Protein AF-A0A843BY77-F1 (afdb_monomer_lite)

Radius of gyration: 16.99 Å; chains: 1; bounding box: 35×28×49 Å

Sequence (107 aa):
MNENEYVQHFTELVELEREEQMRLHEEEMRRLSGREREEKGRAFLKMKGKSQDLGLGGKHLVRFRKQNADLTLPDSEIEVGDLVLVSKAGTAPWDDDNPTGTVAEKT

Secondary structure (DSSP, 8-state):
--HHHHHHHHHHHHHHHHHHHHHHHHHHHHHS-HHHHHHTTS---SEEEEEEEE-GGGPEEEEEEESSTTPPPPP-S--TT-EEE-PPTTS-TT-TTSPEEE-----

Structure (mmCIF, N/CA/C/O backbone):
data_AF-A0A843BY77-F1
#
_entry.id   AF-A0A843BY77-F1
#
loop_
_atom_site.group_PDB
_atom_site.id
_atom_site.type_symbol
_atom_site.label_atom_id
_atom_site.label_alt_id
_atom_site.label_comp_id
_atom_site.label_asym_id
_atom_site.label_entity_id
_atom_site.label_seq_id
_atom_site.pdbx_PDB_ins_code
_atom_site.Cartn_x
_atom_site.Cartn_y
_atom_site.Cartn_z
_atom_site.occupancy
_atom_site.B_iso_or_equiv
_atom_site.auth_seq_id
_atom_site.auth_comp_id
_atom_site.auth_asym_id
_atom_site.auth_atom_id
_atom_site.pdbx_PDB_model_num
ATOM 1 N N . MET A 1 1 ? -17.124 0.559 33.562 1.00 71.38 1 MET A N 1
ATOM 2 C CA . MET A 1 1 ? -17.334 0.770 32.124 1.00 71.38 1 MET A CA 1
ATOM 3 C C . MET A 1 1 ? -18.431 -0.185 31.699 1.00 71.38 1 MET A C 1
ATOM 5 O O . MET A 1 1 ? -18.275 -1.382 31.926 1.00 71.38 1 MET A O 1
ATOM 9 N N . ASN A 1 2 ? -19.566 0.326 31.233 1.00 92.44 2 ASN A N 1
ATOM 10 C CA . ASN A 1 2 ? -20.596 -0.516 30.618 1.00 92.44 2 ASN A CA 1
ATOM 11 C C . ASN A 1 2 ? -20.206 -0.859 29.164 1.00 92.44 2 ASN A C 1
ATOM 13 O O . ASN A 1 2 ? -19.242 -0.308 28.637 1.00 92.44 2 ASN A O 1
ATOM 17 N N . GLU A 1 3 ? -20.925 -1.784 28.529 1.00 94.50 3 GLU A N 1
ATOM 18 C CA . GLU A 1 3 ? -20.608 -2.247 27.169 1.00 94.50 3 GLU A CA 1
ATOM 19 C C . GLU A 1 3 ? -20.586 -1.104 26.140 1.00 94.50 3 GLU A C 1
ATOM 21 O O . GLU A 1 3 ? -19.666 -1.024 25.333 1.00 94.50 3 GLU A O 1
ATOM 26 N N . ASN A 1 4 ? -21.527 -0.160 26.224 1.00 95.44 4 ASN A N 1
ATOM 27 C CA . ASN A 1 4 ? -21.575 0.985 25.313 1.00 95.44 4 ASN A CA 1
ATOM 28 C C . ASN A 1 4 ? -20.396 1.944 25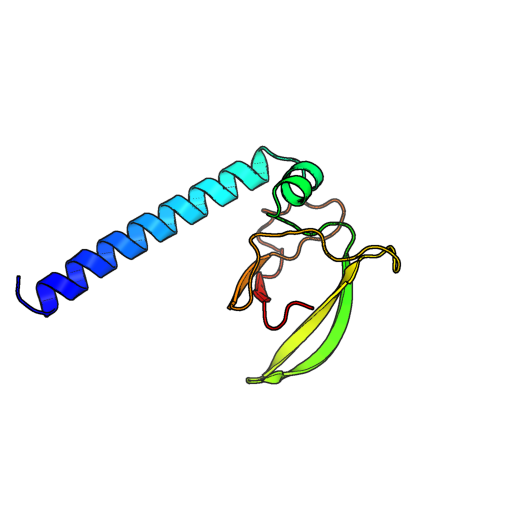.520 1.00 95.44 4 ASN A C 1
ATOM 30 O O . ASN A 1 4 ? -19.802 2.396 24.547 1.00 95.44 4 ASN A O 1
ATOM 34 N N . GLU A 1 5 ? -20.028 2.229 26.772 1.00 95.75 5 GLU A N 1
ATOM 35 C CA . GLU A 1 5 ? -18.851 3.043 27.107 1.00 95.75 5 GLU A CA 1
ATOM 36 C C . GLU A 1 5 ? -17.558 2.384 26.613 1.00 95.75 5 GLU A C 1
ATOM 38 O O . GLU A 1 5 ? -16.665 3.074 26.130 1.00 95.75 5 GLU A O 1
ATOM 43 N N . TYR A 1 6 ? -17.465 1.053 26.703 1.00 97.06 6 TYR A N 1
ATOM 44 C CA . TYR A 1 6 ? -16.333 0.288 26.184 1.00 97.06 6 TYR A CA 1
ATOM 45 C C . TYR A 1 6 ? -16.240 0.402 24.665 1.00 97.06 6 TYR A C 1
ATOM 47 O O . TYR A 1 6 ? -15.198 0.793 24.139 1.00 97.06 6 TYR A O 1
ATOM 55 N N . VAL A 1 7 ? -17.337 0.107 23.962 1.00 97.12 7 VAL A N 1
ATOM 56 C CA . VAL A 1 7 ? -17.382 0.169 22.497 1.00 97.12 7 VAL A CA 1
ATOM 57 C C . VAL A 1 7 ? -17.056 1.576 22.014 1.00 97.12 7 VAL A C 1
ATOM 59 O O . VAL A 1 7 ? -16.223 1.724 21.124 1.00 97.12 7 VAL A O 1
ATOM 62 N N . GLN A 1 8 ? -17.645 2.608 22.620 1.00 97.06 8 GLN A N 1
ATOM 63 C CA . GLN A 1 8 ? -17.374 3.990 22.241 1.00 97.06 8 GLN A CA 1
ATOM 64 C C . GLN A 1 8 ? -15.898 4.349 22.444 1.00 97.06 8 GLN A C 1
ATOM 66 O O . GLN A 1 8 ? -15.257 4.822 21.508 1.00 97.06 8 GLN A O 1
ATOM 71 N N . HIS A 1 9 ? -15.344 4.071 23.627 1.00 96.56 9 HIS A N 1
ATOM 72 C CA . HIS A 1 9 ? -13.961 4.416 23.940 1.00 96.56 9 HIS A CA 1
ATOM 73 C C . HIS A 1 9 ? -12.968 3.763 22.972 1.00 96.56 9 HIS A C 1
ATOM 75 O O . HIS A 1 9 ? -12.095 4.437 22.432 1.00 96.56 9 HIS A O 1
ATOM 81 N N . PHE A 1 10 ? -13.112 2.462 22.710 1.00 97.56 10 PHE A N 1
ATOM 82 C CA . PHE A 1 10 ? -12.192 1.768 21.811 1.00 97.56 10 PHE A CA 1
ATOM 83 C C . PHE A 1 10 ? -12.424 2.104 20.339 1.00 97.56 10 PHE A C 1
ATOM 85 O O . PHE A 1 10 ? -11.460 2.118 19.582 1.00 97.56 10 PHE A O 1
ATOM 92 N N . THR A 1 11 ? -13.650 2.442 19.934 1.00 97.50 11 THR A N 1
ATOM 93 C CA . THR A 1 11 ? -13.904 2.953 18.578 1.00 97.50 11 THR A C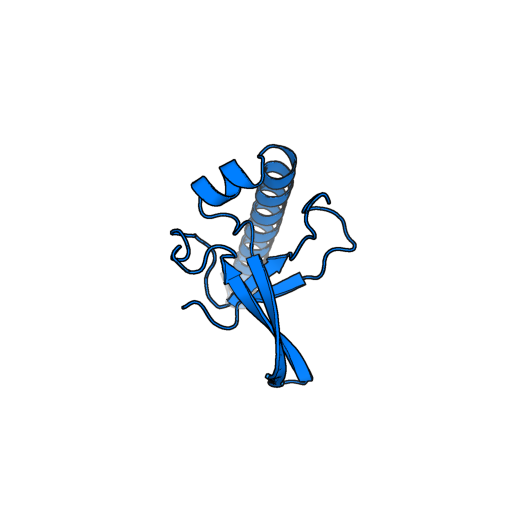A 1
ATOM 94 C C . THR A 1 11 ? -13.170 4.273 18.356 1.00 97.50 11 THR A C 1
ATOM 96 O O . THR A 1 11 ? -12.500 4.433 17.342 1.00 97.50 11 THR A O 1
ATOM 99 N N . GLU A 1 12 ? -13.228 5.193 19.322 1.00 97.62 12 GLU A N 1
ATOM 100 C CA . GLU A 1 12 ? -12.502 6.467 19.251 1.00 97.62 12 GLU A CA 1
ATOM 101 C C . GLU A 1 12 ? -10.983 6.251 19.168 1.00 97.62 12 GLU A C 1
ATOM 103 O O . GLU A 1 12 ? -10.315 6.887 18.358 1.00 97.62 12 GLU A O 1
ATOM 108 N N . LEU A 1 13 ? -10.433 5.318 19.953 1.00 98.12 13 LEU A N 1
ATOM 109 C CA . LEU A 1 13 ? -9.004 4.988 19.898 1.00 98.12 13 LEU A CA 1
ATOM 110 C C . LEU A 1 13 ? -8.583 4.376 18.555 1.00 98.12 13 LEU A C 1
ATOM 112 O O . LEU A 1 13 ? -7.528 4.734 18.036 1.00 98.12 13 LEU A O 1
ATOM 116 N N . VAL A 1 14 ? -9.399 3.484 17.987 1.00 97.44 14 VAL A N 1
ATOM 117 C CA . VAL A 1 14 ? -9.134 2.872 16.676 1.00 97.44 14 VAL A CA 1
ATOM 118 C C . VAL A 1 14 ? -9.169 3.919 15.566 1.00 97.44 14 VAL A C 1
ATOM 120 O O . VAL A 1 14 ? -8.298 3.913 14.700 1.00 97.44 14 VAL A O 1
ATOM 123 N N . GLU A 1 15 ? -10.129 4.846 15.589 1.00 96.94 15 GLU A N 1
ATOM 124 C CA . GLU A 1 15 ? -10.172 5.926 14.598 1.00 96.94 15 GLU A CA 1
ATOM 125 C C . GLU A 1 15 ? -8.975 6.874 14.733 1.00 96.94 15 GLU A C 1
ATOM 127 O O . GLU A 1 15 ? -8.383 7.238 13.719 1.00 96.94 15 GLU A O 1
ATOM 132 N N . LEU A 1 16 ? -8.549 7.204 15.958 1.00 98.00 16 LEU A N 1
ATOM 133 C CA . LEU A 1 16 ? -7.340 8.005 16.182 1.00 98.00 16 LEU A CA 1
ATOM 134 C C . LEU A 1 16 ? -6.081 7.326 15.622 1.00 98.00 16 LEU A C 1
ATOM 136 O O . LEU A 1 16 ? -5.259 7.983 14.983 1.00 98.00 16 LEU A O 1
ATOM 140 N N . GLU A 1 17 ? -5.923 6.017 15.836 1.00 97.06 17 GLU A N 1
ATOM 141 C CA . GLU A 1 17 ? -4.814 5.251 15.255 1.00 97.06 17 GLU A CA 1
ATOM 142 C C . GLU A 1 17 ? -4.891 5.235 13.725 1.00 97.06 17 GLU A C 1
ATOM 144 O O . GLU A 1 17 ? -3.881 5.457 13.054 1.00 97.06 17 GLU A O 1
ATOM 149 N N . ARG A 1 18 ? -6.092 5.048 13.166 1.00 93.94 18 ARG A N 1
ATOM 150 C CA . ARG A 1 18 ? -6.324 5.047 11.719 1.00 93.94 18 ARG A CA 1
ATOM 151 C C . ARG A 1 18 ? -5.935 6.379 11.080 1.00 93.94 18 ARG A C 1
ATOM 153 O O . ARG A 1 18 ? -5.240 6.384 10.064 1.00 93.94 18 ARG A O 1
ATOM 160 N N . GLU A 1 19 ? -6.353 7.498 11.667 1.00 95.81 19 GLU A N 1
ATOM 161 C CA . GLU A 1 19 ? -6.018 8.843 11.188 1.00 95.81 19 GLU A CA 1
ATOM 162 C C . GLU A 1 19 ? -4.508 9.103 11.233 1.00 95.81 19 GLU A C 1
ATOM 164 O O . GLU A 1 19 ? -3.926 9.584 10.256 1.00 95.81 19 GLU A O 1
ATOM 169 N N . GLU A 1 20 ? -3.850 8.737 12.334 1.00 96.25 20 GLU A N 1
ATOM 170 C CA . GLU A 1 20 ? -2.407 8.920 12.477 1.00 96.25 20 GLU A CA 1
ATOM 171 C C . GLU A 1 20 ? -1.623 8.034 11.501 1.00 96.25 20 GLU A C 1
ATOM 173 O O . GLU A 1 20 ? -0.674 8.496 10.864 1.00 96.25 20 GLU A O 1
ATOM 178 N N . GLN A 1 21 ? -2.047 6.782 11.314 1.00 91.62 21 GLN A N 1
ATOM 179 C CA . GLN A 1 21 ? -1.441 5.873 10.348 1.00 91.62 21 GLN A CA 1
ATOM 180 C C . GLN A 1 21 ? -1.566 6.416 8.917 1.00 91.62 21 GLN A C 1
ATOM 182 O O . GLN A 1 21 ? -0.583 6.415 8.169 1.00 91.62 21 GLN A O 1
ATOM 187 N N . MET A 1 22 ? -2.744 6.927 8.539 1.00 89.88 22 MET A N 1
ATOM 188 C CA . MET A 1 22 ? -2.953 7.576 7.240 1.00 89.88 22 MET A CA 1
ATOM 189 C C . MET A 1 22 ? -2.009 8.768 7.058 1.00 89.88 22 MET A C 1
ATOM 191 O O . MET A 1 22 ? -1.310 8.847 6.045 1.00 89.88 22 MET A O 1
ATOM 195 N N . ARG A 1 23 ? -1.911 9.645 8.064 1.00 93.00 23 ARG A N 1
ATOM 196 C CA . ARG A 1 23 ? -1.021 10.813 8.036 1.00 93.00 23 ARG A CA 1
ATOM 197 C C . ARG A 1 23 ? 0.443 10.417 7.850 1.00 93.00 23 ARG A C 1
ATOM 199 O O . ARG A 1 23 ? 1.132 10.988 7.004 1.00 93.00 23 ARG A O 1
ATOM 206 N N . LEU A 1 24 ? 0.923 9.431 8.607 1.00 93.06 24 LEU A N 1
ATOM 207 C CA . LEU A 1 24 ? 2.304 8.950 8.513 1.00 93.06 24 LEU A CA 1
ATOM 208 C C . LEU A 1 24 ? 2.612 8.378 7.128 1.00 93.06 24 LEU A C 1
ATOM 210 O O . LEU A 1 24 ? 3.668 8.676 6.563 1.00 93.06 24 LEU A O 1
ATOM 214 N N . HIS A 1 25 ? 1.694 7.600 6.553 1.00 89.81 25 HIS A N 1
ATOM 215 C CA . HIS A 1 25 ? 1.865 7.071 5.203 1.00 89.81 25 HIS A CA 1
ATOM 216 C C . HIS A 1 25 ? 1.850 8.175 4.142 1.00 89.81 25 HIS A C 1
ATOM 218 O O . HIS A 1 25 ? 2.688 8.149 3.242 1.00 89.81 25 HIS A O 1
ATOM 224 N N . GLU A 1 26 ? 0.972 9.171 4.247 1.00 90.06 26 GLU A N 1
ATOM 225 C CA . GLU A 1 26 ? 0.956 10.320 3.333 1.00 90.06 26 GLU A CA 1
ATOM 226 C C . GLU A 1 26 ? 2.249 11.143 3.395 1.00 90.06 26 GLU A C 1
ATOM 228 O O . GLU A 1 26 ? 2.815 11.501 2.357 1.00 90.06 26 GLU A O 1
ATOM 233 N N . GLU A 1 27 ? 2.762 11.415 4.596 1.00 92.81 27 GLU A N 1
ATOM 234 C CA . GLU A 1 27 ? 4.043 12.101 4.767 1.00 92.81 27 GLU A CA 1
ATOM 235 C C . GLU A 1 27 ? 5.209 11.282 4.207 1.00 92.81 27 GLU A C 1
ATOM 237 O O . GLU A 1 27 ? 6.081 11.830 3.526 1.00 92.81 27 GLU A O 1
ATOM 242 N N . GLU A 1 28 ? 5.225 9.971 4.458 1.00 92.94 28 GLU A N 1
ATOM 243 C CA . GLU A 1 28 ? 6.234 9.067 3.911 1.00 92.94 28 GLU A CA 1
ATOM 244 C C . GLU A 1 28 ? 6.200 9.069 2.380 1.00 92.94 28 GLU A C 1
ATOM 246 O O . GLU A 1 28 ? 7.252 9.196 1.751 1.00 92.94 28 GLU A O 1
ATOM 251 N N . MET A 1 29 ? 5.007 8.991 1.779 1.00 90.12 29 MET A N 1
ATOM 252 C CA . MET A 1 29 ? 4.826 9.025 0.326 1.00 90.12 29 MET A CA 1
ATOM 253 C C . MET A 1 29 ? 5.460 10.257 -0.308 1.00 90.12 29 MET A C 1
ATOM 255 O O . MET A 1 29 ? 6.029 10.143 -1.389 1.00 90.12 29 MET A O 1
ATOM 259 N N . ARG A 1 30 ? 5.383 11.412 0.360 1.00 90.12 30 ARG A N 1
ATOM 260 C CA . ARG A 1 30 ? 5.956 12.676 -0.122 1.00 90.12 30 ARG A CA 1
ATOM 261 C C . ARG A 1 30 ? 7.465 12.781 0.097 1.00 90.12 30 ARG A C 1
ATOM 263 O O . ARG A 1 30 ? 8.130 13.501 -0.643 1.00 90.12 30 ARG A O 1
ATOM 270 N N . ARG A 1 31 ? 8.005 12.115 1.123 1.00 92.31 31 ARG A N 1
ATOM 271 C CA . ARG A 1 31 ? 9.427 12.204 1.506 1.00 92.31 31 ARG A CA 1
ATOM 272 C C . ARG A 1 31 ? 10.302 11.150 0.837 1.00 92.31 31 ARG A C 1
ATOM 274 O O . ARG A 1 31 ? 11.452 11.446 0.531 1.00 92.31 31 ARG A O 1
ATOM 281 N N . LEU A 1 32 ? 9.788 9.936 0.654 1.00 92.38 32 LEU A N 1
ATOM 282 C CA . LEU A 1 32 ? 10.548 8.807 0.125 1.00 92.38 32 LEU A CA 1
ATOM 283 C C . LEU A 1 32 ? 10.286 8.605 -1.364 1.00 92.38 32 LEU A C 1
ATOM 285 O O . LEU A 1 32 ? 9.155 8.682 -1.847 1.00 92.38 32 LEU A O 1
ATOM 289 N N . SER A 1 33 ? 11.337 8.253 -2.095 1.00 91.44 33 SER A N 1
ATOM 290 C CA . SER A 1 33 ? 11.204 7.766 -3.460 1.00 91.44 33 SER A CA 1
ATOM 291 C C . SER A 1 33 ? 10.477 6.420 -3.488 1.00 91.44 33 SER A C 1
ATOM 293 O O . SER A 1 33 ? 10.521 5.632 -2.542 1.00 91.44 33 SER A O 1
ATOM 295 N N . GLY A 1 34 ? 9.859 6.091 -4.624 1.00 90.81 34 GLY A N 1
ATOM 296 C CA . GLY A 1 34 ? 9.223 4.783 -4.791 1.00 90.81 34 GLY A CA 1
ATOM 297 C C . GLY A 1 34 ? 10.181 3.608 -4.547 1.00 90.81 34 GLY A C 1
ATOM 298 O O . GLY A 1 34 ? 9.743 2.553 -4.102 1.00 90.81 34 GLY A O 1
ATOM 299 N N . ARG A 1 35 ? 11.481 3.781 -4.835 1.00 92.00 35 ARG A N 1
ATOM 300 C CA . ARG A 1 35 ? 12.494 2.738 -4.633 1.00 92.00 35 ARG A CA 1
ATOM 301 C C . ARG A 1 35 ? 12.755 2.505 -3.151 1.00 92.00 35 ARG A C 1
ATOM 303 O O . ARG A 1 35 ? 12.746 1.361 -2.725 1.00 92.00 35 ARG A O 1
ATOM 310 N N . GLU A 1 36 ? 12.932 3.571 -2.377 1.00 94.44 36 GLU A N 1
ATOM 311 C CA . GLU A 1 36 ? 13.089 3.467 -0.921 1.00 94.44 36 GLU A CA 1
ATOM 312 C C . GLU A 1 36 ? 11.846 2.850 -0.278 1.00 94.44 36 GLU A C 1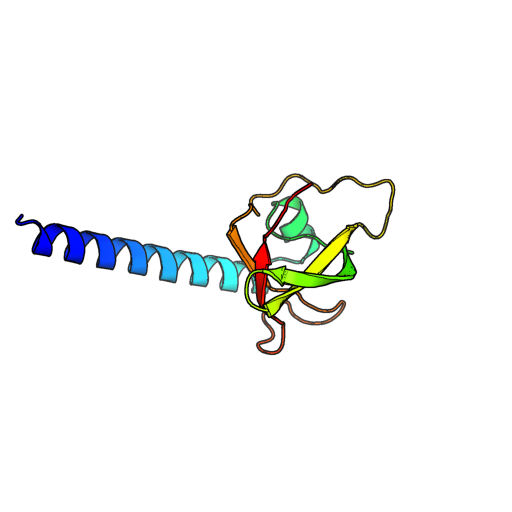
ATOM 314 O O . GLU A 1 36 ? 11.952 2.039 0.638 1.00 94.44 36 GLU A O 1
ATOM 319 N N . ARG A 1 37 ? 10.656 3.183 -0.792 1.00 93.88 37 ARG A N 1
ATOM 320 C CA . ARG A 1 37 ? 9.404 2.561 -0.346 1.00 93.88 37 ARG A CA 1
ATOM 321 C C . ARG A 1 37 ? 9.356 1.068 -0.663 1.00 93.88 37 ARG A C 1
ATOM 323 O O . ARG A 1 37 ? 8.902 0.304 0.176 1.00 93.88 37 ARG A O 1
ATOM 330 N N . GLU A 1 38 ? 9.839 0.637 -1.824 1.00 94.25 38 GLU A N 1
ATOM 331 C CA . GLU A 1 38 ? 9.951 -0.789 -2.156 1.00 94.25 38 GLU A CA 1
ATOM 332 C C . GLU A 1 38 ? 10.978 -1.519 -1.285 1.00 94.25 38 GLU A C 1
ATOM 334 O O . GLU A 1 38 ? 10.685 -2.599 -0.785 1.00 94.25 38 GLU A O 1
ATOM 339 N N . GLU A 1 39 ? 12.139 -0.914 -1.032 1.00 93.81 39 GLU A N 1
ATOM 340 C CA . GLU A 1 39 ? 13.166 -1.476 -0.141 1.00 93.81 39 GLU A CA 1
ATOM 341 C C . GLU A 1 39 ? 12.661 -1.619 1.307 1.00 93.81 39 GLU A C 1
ATOM 343 O O . GLU A 1 39 ? 13.066 -2.538 2.014 1.00 93.81 39 GLU A O 1
ATOM 348 N N . LYS A 1 40 ? 11.733 -0.753 1.732 1.00 93.94 40 LYS A N 1
ATOM 349 C CA . LYS A 1 40 ? 11.024 -0.844 3.019 1.00 93.94 40 LYS A CA 1
ATOM 350 C C . LYS A 1 40 ? 9.768 -1.725 2.990 1.00 93.94 40 LYS A C 1
ATOM 352 O O . LYS A 1 40 ? 9.052 -1.769 3.985 1.00 93.94 40 LYS A O 1
ATOM 357 N N . GLY A 1 41 ? 9.438 -2.357 1.863 1.00 94.12 41 GLY A N 1
ATOM 358 C CA . GLY A 1 41 ? 8.249 -3.204 1.750 1.00 94.12 41 GLY A CA 1
ATOM 359 C C . GLY A 1 41 ? 6.908 -2.451 1.741 1.00 94.12 41 GLY A C 1
ATOM 360 O O . GLY A 1 41 ? 5.871 -3.041 2.037 1.00 94.12 41 GLY A O 1
ATOM 361 N N . ARG A 1 42 ? 6.908 -1.152 1.412 1.00 93.50 42 ARG A N 1
ATOM 362 C CA . ARG A 1 42 ? 5.736 -0.247 1.403 1.00 93.50 42 ARG A CA 1
ATOM 363 C C . ARG A 1 42 ? 5.090 -0.072 0.034 1.00 93.50 42 ARG A C 1
ATOM 365 O O . ARG A 1 42 ? 3.992 0.469 -0.062 1.00 93.50 42 ARG A O 1
ATOM 372 N N . ALA A 1 43 ? 5.787 -0.444 -1.035 1.00 94.50 43 ALA A N 1
ATOM 373 C CA . ALA A 1 43 ? 5.308 -0.288 -2.401 1.00 94.50 43 ALA A CA 1
ATOM 374 C C . ALA A 1 43 ? 5.917 -1.345 -3.323 1.00 94.50 43 ALA A C 1
ATOM 376 O O . ALA A 1 43 ? 7.028 -1.813 -3.096 1.00 94.50 43 ALA A O 1
ATOM 377 N N . PHE A 1 44 ? 5.222 -1.646 -4.419 1.00 94.31 44 PHE A N 1
ATOM 378 C CA . PHE A 1 44 ? 5.779 -2.429 -5.517 1.00 94.31 44 PHE A CA 1
ATOM 379 C C . PHE A 1 44 ? 5.932 -1.561 -6.759 1.00 94.31 44 PHE A C 1
ATOM 381 O O . PHE A 1 44 ? 4.965 -1.020 -7.295 1.00 94.31 44 PHE A O 1
ATOM 388 N N . LEU A 1 45 ? 7.157 -1.457 -7.257 1.00 93.75 45 LEU A N 1
ATOM 389 C CA . LEU A 1 45 ? 7.488 -0.712 -8.459 1.00 93.75 45 LEU A CA 1
ATOM 390 C C . LEU A 1 45 ? 7.583 -1.600 -9.692 1.00 93.75 45 LEU A C 1
ATOM 392 O O . LEU A 1 45 ? 7.814 -2.808 -9.613 1.00 93.75 45 LEU A O 1
ATOM 396 N N . LYS A 1 46 ? 7.495 -0.955 -10.863 1.00 92.69 46 LYS A N 1
ATOM 397 C CA . LYS A 1 46 ? 7.658 -1.600 -12.177 1.00 92.69 46 LYS A CA 1
ATOM 398 C C . LYS A 1 46 ? 6.739 -2.813 -12.313 1.00 92.69 46 LYS A C 1
ATOM 400 O O . LYS A 1 46 ? 7.155 -3.897 -12.723 1.00 92.69 46 LYS A O 1
ATOM 405 N N . MET A 1 47 ? 5.482 -2.611 -11.939 1.00 93.75 47 MET A N 1
ATOM 406 C CA . MET A 1 47 ? 4.437 -3.611 -12.064 1.00 93.75 47 MET A CA 1
ATOM 407 C C . MET A 1 47 ? 3.758 -3.488 -13.430 1.00 93.75 47 MET A C 1
ATOM 409 O O . MET A 1 47 ? 3.651 -2.406 -14.008 1.00 93.75 47 MET A O 1
ATOM 413 N N . LYS A 1 48 ? 3.305 -4.615 -13.968 1.00 92.19 48 LYS A N 1
ATOM 414 C CA . LYS A 1 48 ? 2.484 -4.702 -15.172 1.00 92.19 48 LYS A CA 1
ATOM 415 C C . LYS A 1 48 ? 1.122 -5.249 -14.778 1.00 92.19 48 LYS A C 1
ATOM 417 O O . LYS A 1 48 ? 1.028 -6.379 -14.301 1.00 92.19 48 LYS A O 1
ATOM 422 N N . GLY A 1 49 ? 0.091 -4.434 -14.968 1.00 92.00 49 GLY A N 1
ATOM 423 C CA . GLY A 1 49 ? -1.295 -4.828 -14.750 1.00 92.00 49 GLY A CA 1
ATOM 424 C C . GLY A 1 49 ? -1.833 -5.624 -15.935 1.00 92.00 49 GLY A C 1
ATOM 425 O O . GLY A 1 49 ? -1.606 -5.271 -17.094 1.00 92.00 49 GLY A O 1
ATOM 426 N N . LYS A 1 50 ? -2.562 -6.698 -15.647 1.00 91.06 50 LYS A N 1
ATOM 427 C CA . LYS A 1 50 ? -3.410 -7.414 -16.597 1.00 91.06 50 LYS A CA 1
ATOM 428 C C . LYS A 1 50 ? -4.808 -7.476 -15.994 1.00 91.06 50 LYS A C 1
ATOM 430 O O . LYS A 1 50 ? -4.968 -8.034 -14.906 1.00 91.06 50 LYS A O 1
ATOM 435 N N . SER A 1 51 ? -5.795 -6.912 -16.691 1.00 87.81 51 SER A N 1
ATOM 436 C CA . SER A 1 51 ? -7.192 -7.084 -16.291 1.00 87.81 51 SER A CA 1
ATOM 437 C C . SER A 1 51 ? -7.511 -8.570 -16.275 1.00 87.81 51 SER A C 1
ATOM 439 O O . SER A 1 51 ? -7.180 -9.297 -17.216 1.00 87.81 51 SER A O 1
ATOM 441 N N . GLN A 1 52 ? -8.127 -9.006 -15.193 1.00 80.25 52 GLN A N 1
ATOM 442 C CA . GLN A 1 52 ? -8.910 -10.223 -15.174 1.00 80.25 52 GLN A CA 1
ATOM 443 C C . GLN A 1 52 ? -10.381 -9.852 -15.369 1.00 80.25 52 GLN A C 1
ATOM 445 O O . GLN A 1 52 ? -10.729 -8.666 -15.397 1.00 80.25 52 GLN A O 1
ATOM 450 N N . ASP A 1 53 ? -11.214 -10.866 -15.572 1.00 75.62 53 ASP A N 1
ATOM 451 C CA . ASP A 1 53 ? -12.665 -10.715 -15.655 1.00 75.62 53 ASP A CA 1
ATOM 452 C C . ASP A 1 53 ? -13.266 -10.154 -14.350 1.00 75.62 53 ASP A C 1
ATOM 454 O O . ASP A 1 53 ? -12.564 -9.812 -13.392 1.00 75.62 53 ASP A O 1
ATOM 458 N N . LEU A 1 54 ? -14.595 -10.029 -14.324 1.00 74.44 54 LEU A N 1
ATOM 459 C CA . LEU A 1 54 ? -15.344 -9.549 -13.167 1.00 74.44 54 LEU A CA 1
ATOM 460 C C . LEU A 1 54 ? -15.022 -10.379 -11.911 1.00 74.44 54 LEU A C 1
ATOM 462 O O . LEU A 1 54 ? -15.209 -11.596 -11.887 1.00 74.44 54 LEU A O 1
ATOM 466 N N . GLY A 1 55 ? -14.579 -9.701 -10.855 1.00 69.38 55 GLY A N 1
ATOM 467 C CA . GLY A 1 55 ? -14.488 -10.265 -9.516 1.00 69.38 55 GLY A CA 1
ATOM 468 C C . GLY A 1 55 ? -15.853 -10.316 -8.822 1.00 69.38 55 GLY A C 1
ATOM 469 O O . GLY A 1 55 ? -16.876 -9.855 -9.339 1.00 69.38 55 GLY A O 1
ATOM 470 N N . LEU A 1 56 ? -15.870 -10.859 -7.602 1.00 73.31 56 LEU A N 1
ATOM 471 C CA . LEU A 1 56 ? -17.073 -10.901 -6.768 1.00 73.31 56 LEU A CA 1
ATOM 472 C C . LEU A 1 56 ? -17.599 -9.483 -6.477 1.00 73.31 56 LEU A C 1
ATOM 474 O O . LEU A 1 56 ? -16.831 -8.546 -6.255 1.00 73.31 56 LEU A O 1
ATOM 478 N N . GLY A 1 57 ? -18.926 -9.329 -6.477 1.00 75.44 57 GLY A N 1
ATOM 479 C CA . GLY A 1 57 ? -19.584 -8.048 -6.194 1.00 75.44 57 GLY A CA 1
ATOM 480 C C . GLY A 1 57 ? -19.468 -7.003 -7.311 1.00 75.44 57 GLY A C 1
ATOM 481 O O . GLY A 1 57 ? -19.628 -5.818 -7.038 1.00 75.44 57 GLY A O 1
ATOM 482 N N . GLY A 1 58 ? -19.167 -7.413 -8.550 1.00 80.06 58 GLY A N 1
ATOM 483 C CA . GLY A 1 58 ? -19.089 -6.504 -9.700 1.00 80.06 58 GLY A CA 1
ATOM 484 C C . GLY A 1 58 ? -17.810 -5.665 -9.760 1.00 80.06 58 GLY A C 1
ATOM 485 O O . GLY A 1 58 ? -17.735 -4.718 -10.537 1.00 80.06 58 GLY A O 1
ATOM 486 N N . LYS A 1 59 ? -16.801 -5.995 -8.945 1.00 82.81 59 LYS A N 1
ATOM 487 C CA . LYS A 1 59 ? -15.518 -5.286 -8.929 1.00 82.81 59 LYS A CA 1
ATOM 488 C C . LYS A 1 59 ? -14.621 -5.748 -10.078 1.00 82.81 59 LYS A C 1
ATOM 490 O O . LYS A 1 59 ? -14.593 -6.928 -10.421 1.00 82.81 59 LYS A O 1
ATOM 495 N N . HIS A 1 60 ? -13.841 -4.830 -10.640 1.00 88.19 60 HIS A N 1
ATOM 496 C CA . HIS A 1 60 ? -12.805 -5.171 -11.613 1.00 88.19 60 HIS A CA 1
ATOM 497 C C . HIS A 1 60 ? -11.589 -5.753 -10.900 1.00 88.19 60 HIS A C 1
ATOM 499 O O . HIS A 1 60 ? -11.030 -5.115 -10.008 1.00 88.19 60 HIS A O 1
ATOM 505 N N . LEU A 1 61 ? -11.164 -6.948 -11.305 1.00 91.94 61 LEU A N 1
ATOM 506 C CA . LEU A 1 61 ? -9.973 -7.571 -10.749 1.00 91.94 61 LEU A CA 1
ATOM 507 C C . LEU A 1 61 ? -8.788 -7.320 -11.683 1.00 91.94 61 LEU A C 1
ATOM 509 O O . LEU A 1 61 ? -8.827 -7.637 -12.869 1.00 91.94 61 LEU A O 1
ATOM 513 N N . VAL A 1 62 ? -7.714 -6.735 -11.155 1.00 93.25 62 VAL A N 1
ATOM 514 C CA . VAL A 1 62 ? -6.494 -6.451 -11.919 1.00 93.25 62 VAL A CA 1
ATOM 515 C C . VAL A 1 62 ? -5.336 -7.167 -11.250 1.00 93.25 62 VAL A C 1
ATOM 517 O O . VAL A 1 62 ? -5.019 -6.903 -10.094 1.00 93.25 62 VAL A O 1
ATOM 520 N N . ARG A 1 63 ? -4.683 -8.075 -11.981 1.00 92.75 63 ARG A N 1
ATOM 521 C CA . ARG A 1 63 ? -3.487 -8.758 -11.483 1.00 92.75 63 ARG A CA 1
ATOM 522 C C . ARG A 1 63 ? -2.247 -7.992 -11.900 1.00 92.75 63 ARG A C 1
ATOM 524 O O . ARG A 1 63 ? -2.023 -7.771 -13.091 1.00 92.75 63 ARG A O 1
ATOM 531 N N . PHE A 1 64 ? -1.418 -7.660 -10.923 1.00 93.94 64 PHE A N 1
ATOM 532 C CA . PHE A 1 64 ? -0.125 -7.027 -11.132 1.00 93.94 64 PHE A CA 1
ATOM 533 C C . PHE A 1 64 ? 0.994 -8.059 -11.020 1.00 93.94 64 PHE A C 1
ATOM 535 O O . PHE A 1 64 ? 0.952 -8.951 -10.180 1.00 93.94 64 PHE A O 1
ATOM 542 N N . ARG A 1 65 ? 1.994 -7.954 -11.896 1.00 92.69 65 ARG A N 1
ATOM 543 C CA . ARG A 1 65 ? 3.215 -8.774 -11.867 1.00 92.69 65 ARG A CA 1
ATOM 544 C C . ARG A 1 65 ? 4.434 -7.891 -12.080 1.00 92.69 65 ARG A C 1
ATOM 546 O O . ARG A 1 65 ? 4.320 -6.879 -12.773 1.00 92.69 65 ARG A O 1
ATOM 553 N N . LYS A 1 66 ? 5.592 -8.273 -11.544 1.00 92.06 66 LYS A N 1
ATOM 554 C CA . LYS A 1 66 ? 6.854 -7.590 -11.853 1.00 92.06 66 LYS A CA 1
ATOM 555 C C . LYS A 1 66 ? 7.115 -7.618 -13.360 1.00 92.06 66 LYS A C 1
ATOM 557 O O . LYS A 1 66 ? 6.867 -8.617 -14.029 1.00 92.06 66 LYS A O 1
ATOM 562 N N . GLN A 1 67 ? 7.580 -6.495 -13.906 1.00 88.75 67 GLN A N 1
ATOM 563 C CA . GLN A 1 67 ? 7.911 -6.388 -15.331 1.00 88.75 67 GLN A CA 1
ATOM 564 C C . GLN A 1 67 ? 9.063 -7.317 -15.728 1.00 88.75 67 GLN A C 1
ATOM 566 O O . GLN A 1 67 ? 9.031 -7.879 -16.820 1.00 88.75 67 GLN A O 1
ATOM 571 N N . ASN A 1 68 ? 10.038 -7.512 -14.838 1.00 85.81 68 ASN A N 1
ATOM 572 C CA . ASN A 1 68 ? 11.039 -8.561 -14.997 1.00 85.81 68 ASN A CA 1
ATOM 573 C C . ASN A 1 68 ? 10.447 -9.877 -14.497 1.00 85.81 68 ASN A C 1
ATOM 575 O O . ASN A 1 68 ? 10.215 -10.024 -13.299 1.00 85.81 68 ASN A O 1
ATOM 579 N N . ALA A 1 69 ? 10.206 -10.805 -15.424 1.00 62.62 69 ALA A N 1
ATOM 580 C CA . ALA A 1 69 ? 9.565 -12.089 -15.143 1.00 62.62 69 ALA A CA 1
ATOM 581 C C . ALA A 1 69 ? 10.369 -12.978 -14.176 1.00 62.62 69 ALA A C 1
ATOM 583 O O . ALA A 1 69 ? 9.777 -13.822 -13.512 1.00 62.62 69 ALA A O 1
ATOM 584 N N . ASP A 1 70 ? 11.680 -12.748 -14.069 1.00 70.75 70 ASP A N 1
ATOM 585 C CA . ASP A 1 70 ? 12.584 -13.508 -13.198 1.00 70.75 70 ASP A CA 1
ATOM 586 C C . ASP A 1 70 ? 12.647 -12.964 -11.758 1.00 70.75 70 ASP A C 1
ATOM 588 O O . ASP A 1 70 ? 13.336 -13.532 -10.913 1.00 70.75 70 ASP A O 1
ATOM 592 N N . LEU A 1 71 ? 11.960 -11.852 -11.463 1.00 77.06 71 LEU A N 1
ATOM 593 C CA . LEU A 1 71 ? 11.918 -11.275 -10.120 1.00 77.06 71 LEU A CA 1
ATOM 594 C C . LEU A 1 71 ? 10.665 -11.734 -9.377 1.00 77.06 71 LEU A C 1
ATOM 596 O O . LEU A 1 71 ? 9.539 -11.474 -9.810 1.00 77.06 71 LEU A O 1
ATOM 600 N N . THR A 1 72 ? 10.872 -12.352 -8.218 1.00 84.06 72 THR A N 1
ATOM 601 C CA . THR A 1 72 ? 9.819 -12.555 -7.222 1.00 84.06 72 THR A CA 1
ATOM 602 C C . THR A 1 72 ? 9.354 -11.208 -6.667 1.00 84.06 72 THR A C 1
ATOM 604 O O . THR A 1 72 ? 10.064 -10.198 -6.746 1.00 84.06 72 THR A O 1
ATOM 607 N N . LEU A 1 73 ? 8.139 -11.173 -6.113 1.00 87.69 73 LEU A N 1
ATOM 608 C CA . LEU A 1 73 ? 7.728 -10.027 -5.308 1.00 87.69 73 LEU A CA 1
ATOM 609 C C . LEU A 1 73 ? 8.699 -9.898 -4.121 1.00 87.69 73 LEU A C 1
ATOM 611 O O . LEU A 1 73 ? 8.991 -10.912 -3.485 1.00 87.69 73 LEU A O 1
ATOM 615 N N . PRO A 1 74 ? 9.247 -8.698 -3.857 1.00 89.19 74 PRO A N 1
ATOM 616 C CA . PRO A 1 74 ? 10.044 -8.476 -2.660 1.00 89.19 74 PRO A CA 1
ATOM 617 C C . PRO A 1 74 ? 9.164 -8.603 -1.414 1.00 89.19 74 PRO A C 1
ATOM 619 O O . PRO A 1 74 ? 7.941 -8.453 -1.497 1.00 89.19 74 PRO A O 1
ATOM 622 N N . ASP A 1 75 ? 9.792 -8.843 -0.265 1.00 92.25 75 ASP A N 1
ATOM 623 C CA . ASP A 1 75 ? 9.085 -8.843 1.012 1.00 92.25 75 ASP A CA 1
ATOM 624 C C . ASP A 1 75 ? 8.401 -7.489 1.232 1.00 92.25 75 ASP A C 1
ATOM 626 O O . ASP A 1 75 ? 8.954 -6.424 0.940 1.00 92.25 75 ASP A O 1
ATOM 630 N N . SER A 1 76 ? 7.160 -7.532 1.709 1.00 94.50 76 SER A N 1
ATOM 631 C CA . SER A 1 76 ? 6.338 -6.341 1.882 1.00 94.50 76 SER A CA 1
ATOM 632 C C . SER A 1 76 ? 5.396 -6.483 3.056 1.00 94.50 76 SER A C 1
ATOM 634 O O . SER A 1 76 ? 4.895 -7.575 3.313 1.00 94.50 76 SER A O 1
ATOM 636 N N . GLU A 1 77 ? 5.048 -5.348 3.650 1.00 93.38 77 GLU A N 1
ATOM 637 C CA . GLU A 1 77 ? 3.994 -5.253 4.663 1.00 93.38 77 GLU A CA 1
ATOM 638 C C . GLU A 1 77 ? 2.587 -5.218 4.050 1.00 93.38 77 GLU A C 1
ATOM 640 O O . GLU A 1 77 ? 1.611 -5.302 4.777 1.00 93.38 77 GLU A O 1
ATOM 645 N N . ILE A 1 78 ? 2.484 -5.107 2.718 1.00 94.38 78 ILE A N 1
ATOM 646 C CA . ILE A 1 78 ? 1.209 -5.177 1.992 1.00 94.38 78 ILE A CA 1
ATOM 647 C C . ILE A 1 78 ? 0.662 -6.606 2.045 1.00 94.38 78 ILE A C 1
ATOM 649 O O . ILE A 1 78 ? 1.289 -7.520 1.498 1.00 94.38 78 ILE A O 1
ATOM 653 N N . GLU A 1 79 ? -0.522 -6.782 2.617 1.00 95.56 79 GLU A N 1
ATOM 654 C CA . GLU A 1 79 ? -1.206 -8.058 2.816 1.00 95.56 79 GLU A CA 1
ATOM 655 C C . GLU A 1 79 ? -2.607 -8.094 2.183 1.00 95.56 79 GLU A C 1
ATOM 657 O O . GLU A 1 79 ? -3.141 -7.100 1.686 1.00 95.56 79 GLU A O 1
ATOM 662 N N . VAL A 1 80 ? -3.206 -9.289 2.138 1.00 95.81 80 VAL A N 1
ATOM 663 C CA . VAL A 1 80 ? -4.581 -9.468 1.642 1.00 95.81 80 VAL A CA 1
ATOM 664 C C . VAL A 1 80 ? -5.557 -8.711 2.544 1.00 95.81 80 VAL A C 1
ATOM 666 O O . VAL A 1 80 ? -5.570 -8.907 3.755 1.00 95.81 80 VAL A O 1
ATOM 669 N N . GLY A 1 81 ? -6.418 -7.891 1.938 1.00 93.81 81 GLY A N 1
ATOM 670 C CA . GLY A 1 81 ? -7.361 -7.018 2.642 1.00 93.81 81 GLY A CA 1
ATOM 671 C C . GLY A 1 81 ? -6.917 -5.558 2.730 1.00 93.81 81 GLY A C 1
ATOM 672 O O . GLY A 1 81 ? -7.767 -4.697 2.961 1.00 93.81 81 GLY A O 1
ATOM 673 N N . ASP A 1 82 ? -5.646 -5.257 2.457 1.00 93.94 82 ASP A N 1
ATOM 674 C CA . ASP A 1 82 ? -5.145 -3.886 2.518 1.00 93.94 82 ASP A CA 1
ATOM 675 C C . ASP A 1 82 ? -5.730 -3.007 1.415 1.00 93.94 82 ASP A C 1
ATOM 677 O O . ASP A 1 82 ? -5.906 -3.428 0.263 1.00 93.94 82 ASP A O 1
ATOM 681 N N . LEU A 1 83 ? -5.989 -1.747 1.769 1.00 92.62 83 LEU A N 1
ATOM 682 C CA . LEU A 1 83 ? -6.294 -0.695 0.813 1.00 92.62 83 LEU A CA 1
ATOM 683 C C . LEU A 1 83 ? -4.988 -0.207 0.183 1.00 92.62 83 LEU A C 1
ATOM 685 O O . LEU A 1 83 ? -4.090 0.276 0.867 1.00 92.62 83 LEU A O 1
ATOM 689 N N . VAL A 1 84 ? -4.903 -0.302 -1.138 1.00 94.12 84 VAL A N 1
ATOM 690 C CA . VAL A 1 84 ? -3.743 0.131 -1.912 1.00 94.12 84 VAL A CA 1
ATOM 691 C C . VAL A 1 84 ? -4.137 1.170 -2.946 1.00 94.12 84 VAL A C 1
ATOM 693 O O . VAL A 1 84 ? -5.260 1.193 -3.451 1.00 94.12 84 VAL A O 1
ATOM 696 N N . LEU A 1 85 ? -3.173 2.011 -3.292 1.00 94.25 85 LEU A N 1
ATOM 697 C CA . LEU A 1 85 ? -3.278 2.982 -4.368 1.00 94.25 85 LEU A CA 1
ATOM 698 C C . LEU A 1 85 ? -2.409 2.524 -5.540 1.00 94.25 85 LEU A C 1
ATOM 700 O O . LEU A 1 85 ? -1.278 2.070 -5.351 1.00 94.25 85 LEU A O 1
ATOM 704 N N . VAL A 1 86 ? -2.925 2.658 -6.762 1.00 94.12 86 VAL A N 1
ATOM 705 C CA . VAL A 1 86 ? -2.194 2.323 -7.989 1.00 94.12 86 VAL A CA 1
ATOM 706 C C . VAL A 1 86 ? -1.885 3.599 -8.760 1.00 94.12 86 VAL A C 1
ATOM 708 O O . VAL A 1 86 ? -2.780 4.214 -9.328 1.00 94.12 86 VAL A O 1
ATOM 711 N N . SER A 1 87 ? -0.606 3.965 -8.835 1.00 92.62 87 SER A N 1
ATOM 712 C CA . SER A 1 87 ? -0.152 5.129 -9.599 1.00 92.62 87 SER A CA 1
ATOM 713 C C . SER A 1 87 ? 0.458 4.753 -10.948 1.00 92.62 87 SER A C 1
ATOM 715 O O . SER A 1 87 ? 0.936 3.634 -11.172 1.00 92.62 87 SER A O 1
ATOM 717 N N . LYS A 1 88 ? 0.438 5.705 -11.887 1.00 89.50 88 LYS A N 1
ATOM 718 C CA . LYS A 1 88 ? 1.102 5.560 -13.186 1.00 89.50 88 LYS A CA 1
ATOM 719 C C . LYS A 1 88 ? 2.584 5.910 -13.066 1.00 89.50 88 LYS A C 1
ATOM 721 O O . LYS A 1 88 ? 3.009 6.705 -12.234 1.00 89.50 88 LYS A O 1
ATOM 726 N N . ALA A 1 89 ? 3.399 5.317 -13.935 1.00 85.62 89 ALA A N 1
ATOM 727 C CA . ALA A 1 89 ? 4.812 5.667 -13.998 1.00 85.62 89 ALA A CA 1
ATOM 728 C C . ALA A 1 89 ? 4.976 7.158 -14.344 1.00 85.62 89 ALA A C 1
ATOM 730 O O . ALA A 1 89 ? 4.394 7.632 -15.318 1.00 85.62 89 ALA A O 1
ATOM 731 N N . GLY A 1 90 ? 5.782 7.871 -13.557 1.00 83.19 90 GL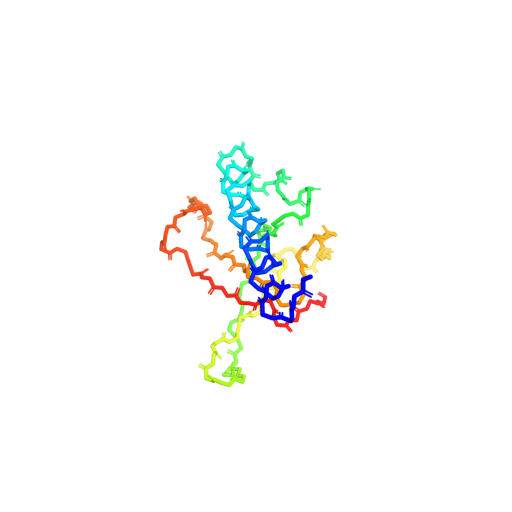Y A N 1
ATOM 732 C CA . GLY A 1 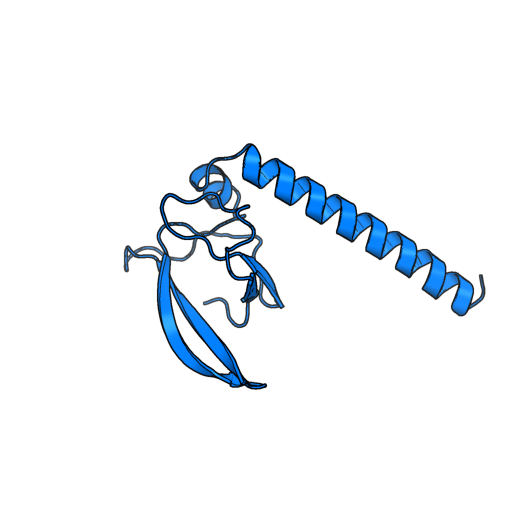90 ? 6.038 9.301 -13.746 1.00 83.19 90 GLY A CA 1
ATOM 733 C C . GLY A 1 90 ? 5.011 10.240 -13.104 1.00 83.19 90 GLY A C 1
ATOM 734 O O . GLY A 1 90 ? 5.188 11.447 -13.226 1.00 83.19 90 GLY A O 1
ATOM 735 N N . THR A 1 91 ? 3.984 9.724 -12.417 1.00 86.06 91 THR A N 1
ATOM 736 C CA . THR A 1 91 ? 3.052 10.537 -11.615 1.00 86.06 91 THR A CA 1
ATOM 737 C C . THR A 1 91 ? 3.364 10.420 -10.127 1.00 86.06 91 THR A C 1
ATOM 739 O O . THR A 1 91 ? 4.081 9.506 -9.696 1.00 86.06 91 THR A O 1
ATOM 742 N N . ALA A 1 92 ? 2.851 11.356 -9.331 1.00 85.44 92 ALA A N 1
ATOM 743 C CA . ALA A 1 92 ? 2.995 11.273 -7.892 1.00 85.44 92 ALA A CA 1
ATOM 744 C C . ALA A 1 92 ? 2.040 10.194 -7.343 1.00 85.44 92 ALA A C 1
ATOM 746 O O . ALA A 1 92 ? 0.879 10.122 -7.750 1.00 85.44 92 ALA A O 1
ATOM 747 N N . PRO A 1 93 ? 2.489 9.333 -6.410 1.00 84.50 93 PRO A N 1
ATOM 748 C CA . PRO A 1 93 ? 1.607 8.359 -5.770 1.00 84.50 93 PRO A CA 1
ATOM 749 C C . PRO A 1 93 ? 0.438 8.991 -5.008 1.00 84.50 93 PRO A C 1
ATOM 751 O O . PR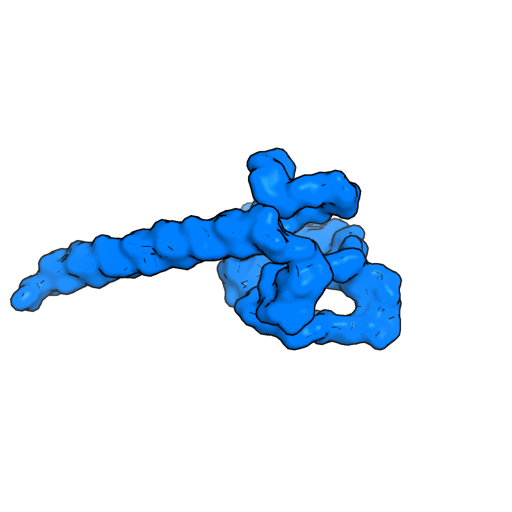O A 1 93 ? -0.597 8.365 -4.869 1.00 84.50 93 PRO A O 1
ATOM 754 N N . TRP A 1 94 ? 0.587 10.222 -4.524 1.00 83.81 94 TRP A N 1
ATOM 755 C CA . TRP A 1 94 ? -0.450 10.931 -3.770 1.00 83.81 94 TRP A CA 1
ATOM 756 C C . TRP A 1 94 ? -1.390 11.766 -4.655 1.00 83.81 94 TRP A C 1
ATOM 758 O O . TRP A 1 94 ? -2.128 12.586 -4.122 1.00 83.81 94 TRP A O 1
ATOM 768 N N . ASP A 1 95 ? -1.342 11.614 -5.983 1.00 86.56 95 ASP A N 1
ATOM 769 C CA . ASP A 1 95 ? -2.316 12.273 -6.861 1.00 86.56 95 ASP A CA 1
ATOM 770 C C . ASP A 1 95 ? -3.717 11.678 -6.626 1.00 86.56 95 ASP A C 1
ATOM 772 O O . ASP A 1 95 ? -3.891 10.460 -6.725 1.00 86.56 95 ASP A O 1
ATOM 776 N N . ASP A 1 96 ? -4.709 12.535 -6.361 1.00 84.25 96 ASP A N 1
ATOM 777 C CA . ASP A 1 96 ? -6.094 12.146 -6.029 1.00 84.25 96 ASP A CA 1
ATOM 778 C C . ASP A 1 96 ? -6.794 11.357 -7.153 1.00 84.25 96 ASP A C 1
ATOM 780 O O . ASP A 1 96 ? -7.728 10.595 -6.908 1.00 84.25 96 ASP A O 1
ATOM 784 N N . ASP A 1 97 ? -6.317 11.503 -8.392 1.00 88.38 97 ASP A N 1
ATOM 785 C CA . ASP A 1 97 ? -6.821 10.779 -9.564 1.00 88.38 97 ASP A CA 1
ATOM 786 C C . ASP A 1 97 ? -6.359 9.310 -9.615 1.00 88.38 97 ASP A C 1
ATOM 788 O O . ASP A 1 97 ? -6.819 8.533 -10.464 1.00 88.38 97 ASP A O 1
ATOM 792 N N . ASN A 1 98 ? -5.417 8.907 -8.756 1.00 90.75 98 ASN A N 1
ATOM 793 C CA . ASN A 1 98 ? -4.946 7.530 -8.728 1.00 90.75 98 ASN A CA 1
ATOM 794 C C . ASN A 1 98 ? -6.034 6.606 -8.153 1.00 90.75 98 ASN A C 1
ATOM 796 O O . ASN A 1 98 ? -6.531 6.833 -7.049 1.00 90.75 98 ASN A O 1
ATOM 800 N N . PRO A 1 99 ? -6.387 5.512 -8.849 1.00 92.12 99 PRO A N 1
ATOM 801 C CA . PRO A 1 99 ? -7.385 4.582 -8.349 1.00 92.12 99 PRO A CA 1
ATOM 802 C C . PRO A 1 99 ? -6.907 3.865 -7.084 1.00 92.12 99 PRO A C 1
ATOM 804 O O . PRO A 1 99 ? -5.750 3.440 -6.975 1.00 92.12 99 PRO A O 1
ATOM 807 N N . THR A 1 100 ? -7.846 3.651 -6.169 1.00 92.69 100 THR A N 1
ATOM 808 C CA . THR A 1 100 ? -7.674 2.794 -4.997 1.00 92.69 100 THR A CA 1
ATOM 809 C C . THR A 1 100 ? -8.314 1.427 -5.224 1.00 92.69 100 THR A C 1
ATOM 811 O O . THR A 1 100 ? -9.233 1.255 -6.030 1.00 92.69 100 THR A O 1
ATOM 814 N N . GLY A 1 101 ? -7.808 0.418 -4.526 1.00 92.69 101 GLY A N 1
ATOM 815 C CA . GLY A 1 101 ? -8.318 -0.943 -4.587 1.00 92.69 101 GLY A CA 1
ATOM 816 C C . GLY A 1 101 ? -7.940 -1.734 -3.346 1.00 92.69 101 GLY A C 1
ATOM 817 O O . GLY A 1 101 ? -7.135 -1.291 -2.537 1.00 92.69 101 GLY A O 1
ATOM 818 N N . THR A 1 102 ? -8.524 -2.917 -3.198 1.00 94.25 102 THR A N 1
ATOM 819 C CA . THR A 1 102 ? -8.207 -3.825 -2.091 1.00 94.25 102 THR A CA 1
ATOM 820 C C . THR A 1 102 ? -7.393 -4.996 -2.615 1.00 94.25 102 THR A C 1
ATOM 822 O O . THR A 1 102 ? -7.728 -5.559 -3.663 1.00 94.25 102 THR A O 1
ATOM 825 N N . VAL A 1 103 ? -6.346 -5.388 -1.894 1.00 95.31 103 VAL A N 1
ATOM 826 C CA . VAL A 1 103 ? -5.562 -6.581 -2.228 1.00 95.31 103 VAL A CA 1
ATOM 827 C C . VAL A 1 103 ? -6.432 -7.820 -2.031 1.00 95.31 103 VAL A C 1
ATOM 829 O O . VAL A 1 103 ? -6.828 -8.142 -0.915 1.00 95.31 103 VAL A O 1
ATOM 832 N N . ALA A 1 104 ? -6.745 -8.511 -3.126 1.00 93.12 104 ALA A N 1
ATOM 833 C CA . ALA A 1 104 ? -7.565 -9.722 -3.097 1.00 93.12 104 ALA A CA 1
ATOM 834 C C . ALA A 1 104 ? -6.738 -11.010 -2.935 1.00 93.12 104 ALA A C 1
ATOM 836 O O . ALA A 1 104 ? -7.227 -11.993 -2.390 1.00 93.12 104 ALA A O 1
ATOM 837 N N . GLU A 1 105 ? -5.503 -11.015 -3.439 1.00 92.00 105 GLU A N 1
ATOM 838 C CA . GLU A 1 105 ? -4.614 -12.179 -3.494 1.00 92.00 105 GLU A CA 1
ATOM 839 C C . GLU A 1 105 ? -3.152 -11.691 -3.528 1.00 92.00 105 GLU A C 1
ATOM 841 O O . GLU A 1 105 ? -2.858 -10.687 -4.185 1.00 92.00 105 GLU A O 1
ATOM 846 N N . LYS A 1 106 ? -2.240 -12.411 -2.859 1.00 91.19 106 LYS A N 1
ATOM 847 C CA . LYS A 1 106 ? -0.780 -12.214 -2.900 1.00 91.19 106 LYS A CA 1
ATOM 848 C C . LYS A 1 106 ? -0.121 -13.579 -3.134 1.00 91.19 106 LYS A C 1
ATOM 850 O O . LYS A 1 106 ? -0.375 -14.514 -2.379 1.00 91.19 106 LYS A O 1
ATOM 855 N N . THR A 1 107 ? 0.662 -13.694 -4.206 1.00 83.00 107 THR A N 1
ATOM 856 C CA . THR A 1 107 ? 1.281 -14.942 -4.704 1.00 83.00 107 THR A CA 1
ATOM 857 C C . THR A 1 107 ? 2.692 -14.699 -5.184 1.00 83.00 107 THR A C 1
ATOM 859 O O . THR A 1 107 ? 2.865 -13.662 -5.869 1.00 83.00 107 THR A O 1
#

Foldseek 3Di:
DDPVVVVVVVVVVVVVVVVVVVVVVVVCLVVDDQVVCQVAQNHDPQWDWDWDDQDPPRDTDIDIDHPPPPDDRPHHPQDAQDKDWDDDPPDRSPPPPTDIDGRHDDD

pLDDT: mean 90.32, std 6.83, range [62.62, 98.12]